Protein AF-A0A2A6NSD6-F1 (afdb_monomer)

Solvent-accessible surface area (backbone atoms only — not comparable to full-atom values): 4348 Å² total; per-residue (Å²): 132,82,78,78,77,70,69,35,42,23,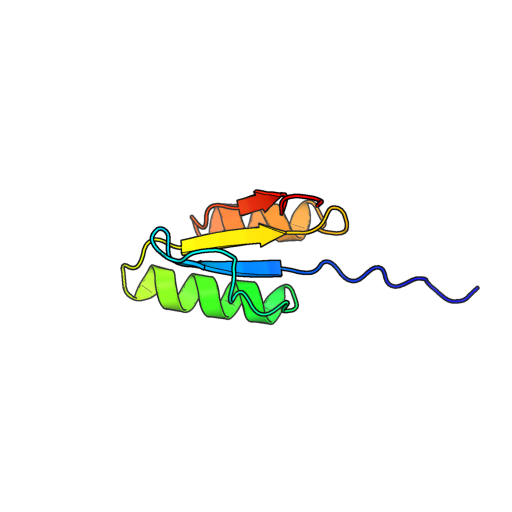27,61,35,47,76,87,54,71,76,91,74,56,62,80,32,46,61,70,58,34,50,54,51,44,50,53,41,41,75,71,73,42,61,47,35,34,32,31,41,94,56,51,50,70,70,60,54,50,52,37,50,76,72,70,39,47,71,46,76,50,86,84,125

Mean predicted aligned error: 6.23 Å

pLDDT: mean 81.8, std 13.6, range [37.06, 92.12]

Secondary structure (DSSP, 8-state):
---------EEEEETTS-GGGPPPB-HHHHHHHHHHHHHTT--EEEEE-TT--HHHHHHHHHTT-EEEEPP--

Structure (mmCIF, N/CA/C/O backbone):
data_AF-A0A2A6NSD6-F1
#
_entry.id   AF-A0A2A6NSD6-F1
#
loop_
_atom_site.group_PDB
_atom_site.id
_atom_site.type_symbol
_atom_site.label_atom_id
_atom_site.label_alt_id
_atom_site.label_comp_id
_atom_site.label_asym_id
_atom_site.label_entity_id
_atom_site.label_seq_id
_atom_site.pdbx_PDB_ins_code
_atom_site.Cartn_x
_atom_site.Cartn_y
_atom_site.Cartn_z
_atom_site.occupancy
_atom_site.B_iso_or_equiv
_atom_site.auth_seq_id
_atom_site.auth_comp_id
_atom_site.auth_asym_id
_atom_site.auth_atom_id
_atom_site.pdbx_PDB_model_num
ATOM 1 N N . MET A 1 1 ? 30.062 11.040 -6.711 1.00 37.06 1 MET A N 1
ATOM 2 C CA . MET A 1 1 ? 29.155 9.969 -6.258 1.00 37.06 1 MET A CA 1
ATOM 3 C C . MET A 1 1 ? 27.749 10.507 -6.410 1.00 37.06 1 MET A C 1
ATOM 5 O O . MET A 1 1 ? 27.277 11.222 -5.540 1.00 37.06 1 MET A O 1
ATOM 9 N N . THR A 1 2 ? 27.147 10.310 -7.576 1.00 42.62 2 THR A N 1
ATOM 10 C CA . THR A 1 2 ? 25.721 10.563 -7.781 1.00 42.62 2 THR A CA 1
ATOM 11 C C . THR A 1 2 ? 25.002 9.528 -6.933 1.00 42.62 2 THR A C 1
ATOM 13 O O . THR A 1 2 ? 25.119 8.337 -7.203 1.00 42.62 2 THR A O 1
ATOM 16 N N . THR A 1 3 ? 24.381 9.961 -5.838 1.00 45.12 3 THR A N 1
ATOM 17 C CA . THR A 1 3 ? 23.483 9.114 -5.059 1.00 45.12 3 THR A CA 1
ATOM 18 C C . THR A 1 3 ? 22.405 8.652 -6.026 1.00 45.12 3 THR A C 1
ATOM 20 O O . THR A 1 3 ? 21.579 9.452 -6.457 1.00 45.12 3 THR A O 1
ATOM 23 N N . ASP A 1 4 ? 22.491 7.396 -6.448 1.00 44.19 4 ASP A N 1
ATOM 24 C CA . ASP A 1 4 ? 21.463 6.706 -7.214 1.00 44.19 4 ASP A CA 1
ATOM 25 C C . ASP A 1 4 ? 20.270 6.608 -6.256 1.00 44.19 4 ASP A C 1
ATOM 27 O O . ASP A 1 4 ? 20.179 5.692 -5.439 1.00 44.19 4 ASP A O 1
ATOM 31 N N . ILE A 1 5 ? 19.430 7.647 -6.221 1.00 51.88 5 ILE A N 1
ATOM 32 C CA . ILE A 1 5 ? 18.179 7.629 -5.465 1.00 51.88 5 ILE A CA 1
ATOM 33 C C . ILE A 1 5 ? 17.255 6.727 -6.276 1.00 51.88 5 ILE A C 1
ATOM 35 O O . ILE A 1 5 ? 16.437 7.189 -7.066 1.00 51.88 5 ILE A O 1
ATOM 39 N N . ARG A 1 6 ? 17.469 5.422 -6.130 1.00 56.47 6 ARG A N 1
ATOM 40 C CA . ARG A 1 6 ? 16.533 4.380 -6.522 1.00 56.47 6 ARG A CA 1
ATOM 41 C C . ARG A 1 6 ? 15.258 4.603 -5.728 1.00 56.47 6 ARG A C 1
ATOM 43 O O . ARG A 1 6 ? 15.159 4.227 -4.561 1.00 56.47 6 ARG A O 1
ATOM 50 N N . ASN A 1 7 ? 14.367 5.397 -6.305 1.00 65.88 7 ASN A N 1
ATOM 51 C CA . ASN A 1 7 ? 13.160 5.835 -5.639 1.00 65.88 7 ASN A CA 1
ATOM 52 C C . ASN A 1 7 ? 12.150 4.699 -5.745 1.00 65.88 7 ASN A C 1
ATOM 54 O O . ASN A 1 7 ? 11.683 4.369 -6.833 1.00 65.88 7 ASN A O 1
ATOM 58 N N . ALA A 1 8 ? 11.816 4.122 -4.593 1.00 77.56 8 ALA A N 1
ATOM 59 C CA . ALA A 1 8 ? 10.763 3.132 -4.470 1.00 77.56 8 ALA A CA 1
ATOM 60 C C . ALA A 1 8 ? 9.494 3.600 -5.184 1.00 77.56 8 ALA A C 1
ATOM 62 O O . ALA A 1 8 ? 8.935 4.651 -4.856 1.00 77.56 8 ALA A O 1
ATOM 63 N N . THR A 1 9 ? 9.063 2.807 -6.159 1.00 88.94 9 THR A N 1
ATOM 64 C CA . THR A 1 9 ? 7.857 3.080 -6.929 1.00 88.94 9 THR A CA 1
ATOM 65 C C . THR A 1 9 ? 6.723 2.231 -6.385 1.00 88.94 9 THR A C 1
ATOM 67 O O . THR A 1 9 ? 6.891 1.032 -6.145 1.00 88.94 9 THR A O 1
ATOM 70 N N . PHE A 1 10 ? 5.571 2.862 -6.193 1.00 90.50 10 PHE A N 1
ATOM 71 C CA . PHE A 1 10 ? 4.372 2.235 -5.663 1.00 90.50 10 PHE A CA 1
ATOM 72 C C . PHE A 1 10 ? 3.222 2.375 -6.654 1.00 90.50 10 PHE A C 1
ATOM 74 O O . PHE A 1 10 ? 3.151 3.343 -7.407 1.00 90.50 10 PHE A O 1
ATOM 81 N N . TYR A 1 11 ? 2.310 1.414 -6.627 1.00 90.06 11 TYR A N 1
ATOM 82 C CA . TYR A 1 11 ? 1.121 1.382 -7.466 1.00 90.06 11 TYR A CA 1
ATOM 83 C C . TYR A 1 11 ? -0.071 1.067 -6.578 1.00 90.06 11 TYR A C 1
ATOM 85 O O . TYR A 1 11 ? -0.090 0.025 -5.924 1.00 90.06 11 TYR A O 1
ATOM 93 N N . VAL A 1 12 ? -1.055 1.957 -6.537 1.00 90.06 12 VAL A N 1
ATOM 94 C CA . VAL A 1 12 ? -2.277 1.745 -5.760 1.00 90.06 12 VAL A CA 1
ATOM 95 C C . VAL A 1 12 ? -3.321 1.126 -6.673 1.00 90.06 12 VAL A C 1
ATOM 97 O O . VAL A 1 12 ? -3.656 1.684 -7.713 1.00 90.06 12 VAL A O 1
ATOM 100 N N . LEU A 1 13 ? -3.812 -0.045 -6.289 1.00 88.69 13 LEU A N 1
ATOM 101 C CA . LEU A 1 13 ? -4.836 -0.789 -7.006 1.00 88.69 13 LEU A CA 1
ATOM 102 C C . LEU A 1 13 ? -6.033 -1.006 -6.097 1.00 88.69 13 LEU A C 1
ATOM 104 O O . LEU A 1 13 ? -5.888 -1.267 -4.903 1.00 88.69 13 LEU A O 1
ATOM 108 N N . GLU A 1 14 ? -7.224 -0.980 -6.671 1.00 86.19 14 GLU A N 1
ATOM 109 C CA . GLU A 1 14 ? -8.383 -1.577 -6.016 1.00 86.19 14 GLU A CA 1
ATOM 110 C C . GLU A 1 14 ? -8.329 -3.100 -6.214 1.00 86.19 14 GLU A C 1
ATOM 112 O O . GLU A 1 14 ? -7.768 -3.586 -7.192 1.00 86.19 14 GLU A O 1
ATOM 117 N N . GLN A 1 15 ? -8.888 -3.878 -5.286 1.00 77.00 15 GLN A N 1
ATOM 118 C CA . GLN A 1 15 ? -8.802 -5.347 -5.315 1.00 77.00 15 GLN A CA 1
ATOM 119 C C . GLN A 1 15 ? -9.343 -5.976 -6.619 1.00 77.00 15 GLN A C 1
ATOM 121 O O . GLN A 1 15 ? -8.903 -7.060 -6.995 1.00 77.00 15 GLN A O 1
ATOM 126 N N . ASP A 1 16 ? -10.276 -5.301 -7.292 1.00 77.50 16 ASP A N 1
ATOM 127 C CA . ASP A 1 16 ? -10.895 -5.737 -8.550 1.00 77.50 16 ASP A CA 1
ATOM 128 C C . ASP A 1 16 ? -10.264 -5.094 -9.802 1.00 77.50 16 ASP A C 1
ATOM 130 O O . ASP A 1 16 ? -10.661 -5.423 -10.920 1.00 77.50 16 ASP A O 1
ATOM 134 N N . ASP A 1 17 ? -9.293 -4.186 -9.647 1.00 72.31 17 ASP A N 1
ATOM 135 C CA . ASP A 1 17 ? -8.752 -3.422 -10.773 1.00 72.31 17 ASP A CA 1
ATOM 136 C C . ASP A 1 17 ? -7.524 -4.110 -11.400 1.00 72.31 17 ASP A C 1
ATOM 138 O O . ASP A 1 17 ? -6.594 -4.519 -10.690 1.00 72.31 17 ASP A O 1
ATOM 142 N N . PRO A 1 18 ? -7.485 -4.275 -12.735 1.00 66.81 18 PRO A N 1
ATOM 143 C CA . PRO A 1 18 ? -6.339 -4.869 -13.401 1.00 66.81 18 PRO A CA 1
ATOM 144 C C . PRO A 1 18 ? -5.132 -3.920 -13.379 1.00 66.81 18 PRO A C 1
ATOM 146 O O . PRO A 1 18 ? -5.226 -2.745 -13.718 1.00 66.81 18 PRO A O 1
ATOM 149 N N . PHE A 1 19 ? -3.941 -4.470 -13.115 1.00 69.44 19 PHE A N 1
ATOM 150 C CA . PHE A 1 19 ? -2.671 -3.722 -13.058 1.00 69.44 19 PHE A CA 1
ATOM 151 C C . PHE A 1 19 ? -2.326 -2.915 -14.330 1.00 69.44 19 PHE A C 1
ATOM 153 O O . PHE A 1 19 ? -1.450 -2.056 -14.315 1.00 69.44 19 PHE A O 1
ATOM 160 N N . THR A 1 20 ? -3.025 -3.151 -15.440 1.00 62.66 20 THR A N 1
ATOM 161 C CA . THR A 1 20 ? -2.787 -2.556 -16.763 1.00 62.66 20 THR A CA 1
ATOM 162 C C . THR A 1 20 ? -2.987 -1.037 -16.863 1.00 62.66 20 THR A C 1
ATOM 164 O O . THR A 1 20 ? -2.712 -0.478 -17.922 1.00 62.66 20 THR A O 1
ATOM 167 N N . GLY A 1 21 ? -3.445 -0.360 -15.806 1.00 63.31 21 GLY A N 1
ATOM 168 C CA . GLY A 1 21 ? -3.612 1.101 -15.766 1.00 63.31 21 GLY A CA 1
ATOM 169 C C . GLY A 1 21 ? -2.950 1.794 -14.573 1.00 63.31 21 GLY A C 1
ATOM 170 O O . GLY A 1 21 ? -3.170 2.987 -14.371 1.00 63.31 21 GLY A O 1
ATOM 171 N N . ALA A 1 22 ? -2.169 1.070 -13.771 1.00 74.56 22 ALA A N 1
ATOM 172 C CA . ALA A 1 22 ? -1.660 1.589 -12.511 1.00 74.56 22 ALA A CA 1
ATOM 173 C C . ALA A 1 22 ? -0.561 2.635 -12.736 1.00 74.56 22 ALA A C 1
ATOM 175 O O . ALA A 1 22 ? 0.453 2.367 -13.384 1.00 74.56 22 ALA A O 1
ATOM 176 N N . ILE A 1 23 ? -0.753 3.833 -12.185 1.00 81.75 23 ILE A N 1
ATOM 177 C CA . ILE A 1 23 ? 0.210 4.926 -12.319 1.00 81.75 23 ILE A CA 1
ATOM 178 C C . ILE A 1 23 ? 1.302 4.748 -11.255 1.00 81.75 23 ILE A C 1
ATOM 180 O O . ILE A 1 23 ? 0.970 4.626 -10.074 1.00 81.75 23 ILE A O 1
ATOM 184 N N . PRO A 1 24 ? 2.593 4.745 -11.638 1.00 86.00 24 PRO A N 1
ATOM 185 C CA . PRO A 1 24 ? 3.682 4.725 -10.674 1.00 86.00 24 PRO A CA 1
ATOM 186 C C . PRO A 1 24 ? 3.695 6.029 -9.877 1.00 86.00 24 PRO A C 1
ATOM 188 O O . PRO A 1 24 ? 3.797 7.119 -10.444 1.00 86.00 24 PRO A O 1
ATOM 191 N N . VAL A 1 25 ? 3.621 5.915 -8.557 1.00 88.44 25 VAL A N 1
ATOM 192 C CA . VAL A 1 25 ? 3.629 7.045 -7.627 1.00 88.44 25 VAL A CA 1
ATOM 193 C C . VAL A 1 25 ? 4.655 6.839 -6.513 1.00 88.44 25 VAL A C 1
ATOM 195 O O . VAL A 1 25 ? 5.115 5.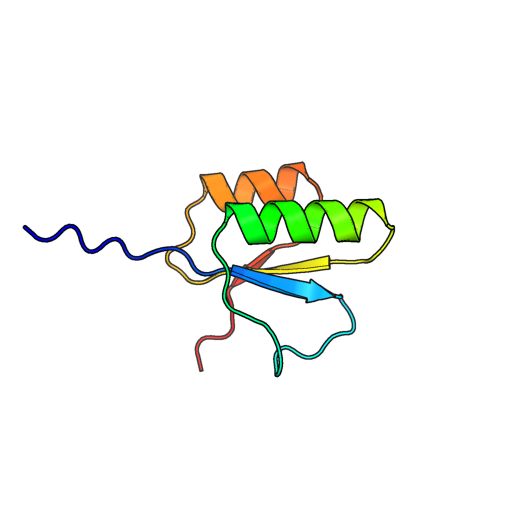728 -6.237 1.00 88.44 25 VAL A O 1
ATOM 198 N N . SER A 1 26 ? 5.028 7.936 -5.859 1.00 89.94 26 SER A N 1
ATOM 199 C CA . SER A 1 26 ? 5.887 7.924 -4.672 1.00 89.94 26 SER A CA 1
ATOM 200 C C . SER A 1 26 ? 5.159 7.339 -3.459 1.00 89.94 26 SER A C 1
ATOM 202 O O . SER A 1 26 ? 3.931 7.314 -3.410 1.00 89.94 26 SER A O 1
ATOM 204 N N . PHE A 1 27 ? 5.916 6.959 -2.426 1.00 87.88 27 PHE A N 1
ATOM 205 C CA . PHE A 1 27 ? 5.361 6.438 -1.171 1.00 87.88 27 PHE A CA 1
ATOM 206 C C . PHE A 1 27 ? 4.271 7.327 -0.556 1.00 87.88 27 PHE A C 1
ATOM 208 O O . PHE A 1 27 ? 3.214 6.818 -0.206 1.00 87.88 27 PHE A O 1
ATOM 215 N N . GLU A 1 28 ? 4.513 8.634 -0.411 1.00 89.75 28 GLU A N 1
ATOM 216 C CA . GLU A 1 28 ? 3.559 9.541 0.248 1.00 89.75 28 GLU A CA 1
ATOM 217 C C . GLU A 1 28 ? 2.227 9.622 -0.504 1.00 89.75 28 GLU A C 1
ATOM 219 O O . GLU A 1 28 ? 1.162 9.549 0.109 1.00 89.75 28 GLU A O 1
ATOM 224 N N . GLU A 1 29 ? 2.292 9.706 -1.833 1.00 90.12 29 GLU A N 1
ATOM 225 C CA . GLU A 1 29 ? 1.110 9.738 -2.693 1.00 90.12 29 GLU A CA 1
ATOM 226 C C . GLU A 1 29 ? 0.362 8.401 -2.632 1.00 90.12 29 GLU A C 1
ATOM 228 O O . GLU A 1 29 ? -0.844 8.387 -2.387 1.00 90.12 29 GLU A O 1
ATOM 233 N N . ALA A 1 30 ? 1.081 7.276 -2.739 1.00 90.38 30 ALA A N 1
ATOM 234 C CA . ALA A 1 30 ? 0.493 5.945 -2.612 1.00 90.38 30 ALA A CA 1
ATOM 235 C C . ALA A 1 30 ? -0.177 5.730 -1.252 1.00 90.38 30 ALA A C 1
ATOM 237 O O . ALA A 1 30 ? -1.279 5.193 -1.178 1.00 90.38 30 ALA A O 1
ATOM 238 N N . PHE A 1 31 ? 0.476 6.155 -0.170 1.00 90.44 31 PHE A N 1
ATOM 239 C CA . PHE A 1 31 ? -0.043 6.017 1.185 1.00 90.44 31 PHE A CA 1
ATOM 240 C C . PHE A 1 31 ? -1.318 6.832 1.374 1.00 90.44 31 PHE A C 1
ATOM 242 O O . PHE A 1 31 ? -2.325 6.304 1.836 1.00 90.44 31 PHE A O 1
ATOM 249 N N . LYS A 1 32 ? -1.308 8.095 0.946 1.00 92.12 32 LYS A N 1
ATOM 250 C CA . LYS A 1 32 ? -2.468 8.984 1.037 1.00 92.12 32 LYS A CA 1
ATOM 251 C C . LYS A 1 32 ? -3.648 8.486 0.206 1.00 92.12 32 LYS A C 1
ATOM 253 O O . LYS A 1 32 ? -4.792 8.554 0.657 1.00 92.12 32 LYS A O 1
ATOM 258 N N . GLU A 1 33 ? -3.393 7.998 -1.004 1.00 90.25 33 GLU A N 1
ATOM 259 C CA . GLU A 1 33 ? -4.443 7.475 -1.874 1.00 90.25 33 GLU A CA 1
ATOM 260 C C . GLU A 1 33 ? -5.017 6.163 -1.337 1.00 90.25 33 GLU A C 1
ATOM 262 O O . GLU A 1 33 ? -6.238 6.024 -1.224 1.00 90.25 33 GLU A O 1
ATOM 267 N N . ALA A 1 34 ? -4.155 5.240 -0.909 1.00 89.88 34 ALA A N 1
ATOM 268 C CA . ALA A 1 34 ? -4.580 3.980 -0.325 1.00 89.88 34 ALA A CA 1
ATOM 269 C C . ALA A 1 34 ? -5.337 4.179 0.998 1.00 89.88 34 ALA A C 1
ATOM 271 O O . ALA A 1 34 ? -6.378 3.553 1.199 1.00 89.88 34 ALA A O 1
ATOM 272 N N . GLU A 1 35 ? -4.893 5.091 1.868 1.00 91.25 35 GLU A N 1
ATOM 273 C CA . GLU A 1 35 ? -5.605 5.452 3.100 1.00 91.25 35 GLU A CA 1
ATOM 274 C C . GLU A 1 35 ? -6.991 6.020 2.780 1.00 91.25 35 GLU A C 1
ATOM 276 O O . GLU A 1 35 ? -7.993 5.567 3.335 1.00 91.25 35 GLU A O 1
ATOM 281 N N . LYS A 1 36 ? -7.079 6.953 1.823 1.00 90.81 36 LYS A N 1
ATOM 282 C CA . LYS A 1 36 ? -8.353 7.533 1.386 1.00 90.81 36 LYS A CA 1
ATOM 283 C C . LYS A 1 36 ? -9.304 6.461 0.858 1.00 90.81 36 LYS A C 1
ATOM 285 O O . LYS A 1 36 ? -10.478 6.459 1.223 1.00 90.81 36 LYS A O 1
ATOM 290 N N . LEU A 1 37 ? -8.841 5.569 -0.010 1.00 88.19 37 LEU A N 1
ATOM 291 C CA . LEU A 1 37 ? -9.671 4.507 -0.583 1.00 88.19 37 LEU A CA 1
ATOM 292 C C . LEU A 1 37 ? -10.137 3.518 0.499 1.00 88.19 37 LEU A C 1
ATOM 294 O O . LEU A 1 37 ? -11.326 3.200 0.566 1.00 88.19 37 LEU A O 1
ATOM 298 N N . THR A 1 38 ? -9.242 3.133 1.410 1.00 87.88 38 THR A N 1
ATOM 299 C CA . THR A 1 38 ? -9.559 2.242 2.538 1.00 87.88 38 THR A CA 1
ATOM 300 C C . THR A 1 38 ? -10.557 2.892 3.502 1.00 87.88 38 THR A C 1
ATOM 302 O O . THR A 1 38 ? -11.520 2.252 3.921 1.00 87.88 38 THR A O 1
ATOM 305 N N . ALA A 1 39 ? -10.413 4.191 3.783 1.00 87.69 39 ALA A N 1
ATOM 306 C CA . ALA A 1 39 ? -11.362 4.964 4.589 1.00 87.69 39 ALA A CA 1
ATOM 307 C C . ALA A 1 39 ? -12.754 5.072 3.939 1.00 87.69 39 ALA A C 1
ATOM 309 O O . ALA A 1 39 ? -13.757 5.188 4.640 1.00 87.69 39 ALA A O 1
ATOM 310 N N . ASN A 1 40 ? -12.835 4.984 2.608 1.00 86.44 40 ASN A N 1
ATOM 311 C CA . ASN A 1 40 ? -14.096 4.891 1.869 1.00 86.44 40 ASN A CA 1
ATOM 312 C C . ASN A 1 40 ? -14.662 3.455 1.809 1.00 86.44 40 ASN A C 1
ATOM 314 O O . ASN A 1 40 ? -15.641 3.216 1.104 1.00 86.44 40 ASN A O 1
ATOM 318 N N . GLY A 1 41 ? -14.062 2.497 2.526 1.00 85.94 41 GLY A N 1
ATOM 319 C CA . GLY A 1 41 ? -14.503 1.101 2.581 1.00 85.94 41 GLY A CA 1
ATOM 320 C C . GLY A 1 41 ? -14.125 0.271 1.353 1.00 85.94 41 GLY A C 1
ATOM 321 O O . GLY A 1 41 ? -14.665 -0.820 1.170 1.00 85.94 41 GLY A O 1
ATOM 322 N N . ARG A 1 42 ? -13.222 0.770 0.501 1.00 86.38 42 ARG A N 1
ATOM 323 C CA . ARG A 1 42 ? -12.727 0.033 -0.668 1.00 86.38 42 ARG A CA 1
ATOM 324 C C . ARG A 1 42 ? -11.557 -0.855 -0.264 1.00 86.38 42 ARG A C 1
ATOM 326 O O . ARG A 1 42 ? -10.703 -0.450 0.521 1.00 86.38 42 ARG A O 1
ATOM 333 N N . ALA A 1 43 ? -11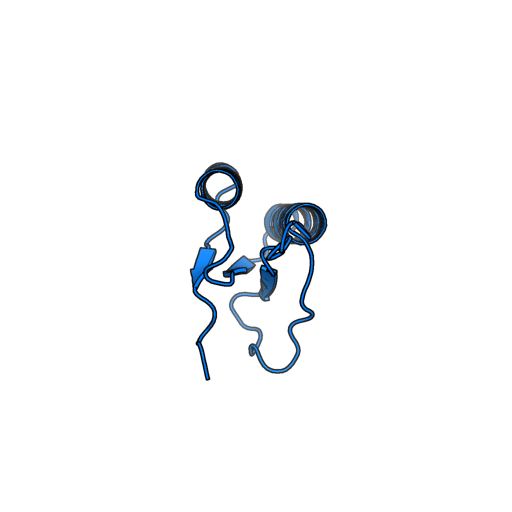.516 -2.067 -0.808 1.00 86.50 43 ALA A N 1
ATOM 334 C CA . ALA A 1 43 ? -10.384 -2.963 -0.624 1.00 86.50 43 ALA A CA 1
ATOM 335 C C . ALA A 1 43 ? -9.248 -2.534 -1.559 1.00 86.50 43 ALA A C 1
ATOM 337 O O . ALA A 1 43 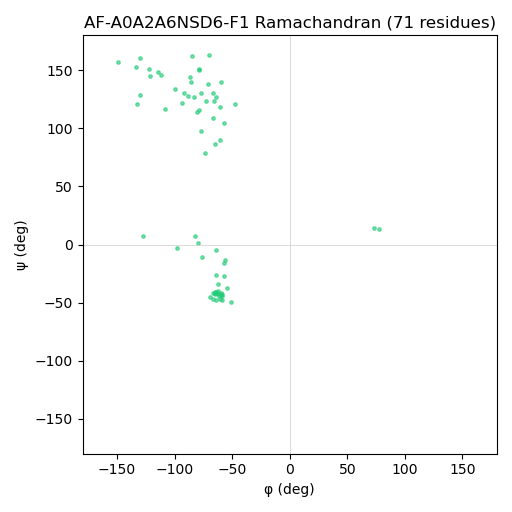? -9.395 -2.580 -2.779 1.00 86.50 43 ALA A O 1
ATOM 338 N N . VAL A 1 44 ? -8.129 -2.109 -0.975 1.00 88.25 44 VAL A N 1
ATOM 339 C CA . VAL A 1 44 ? -6.967 -1.586 -1.700 1.00 88.25 44 VAL A CA 1
ATOM 340 C C . VAL A 1 44 ? -5.799 -2.549 -1.578 1.00 88.25 44 VAL A C 1
ATOM 342 O O . VAL A 1 44 ? -5.584 -3.181 -0.538 1.00 88.25 44 VAL A O 1
ATOM 345 N N . HIS A 1 45 ? -5.018 -2.622 -2.642 1.00 89.75 45 HIS A N 1
ATOM 346 C CA . HIS A 1 45 ? -3.782 -3.362 -2.721 1.00 89.75 45 HIS A CA 1
ATOM 347 C C . HIS A 1 45 ? -2.681 -2.465 -3.291 1.00 89.75 45 HIS A C 1
ATOM 349 O O . HIS A 1 45 ? -2.860 -1.849 -4.335 1.00 89.75 45 HIS A O 1
ATOM 355 N N . VAL A 1 46 ? -1.540 -2.379 -2.612 1.00 90.94 46 VAL A N 1
ATOM 356 C CA . VAL A 1 46 ? -0.419 -1.541 -3.047 1.00 90.94 46 VAL A CA 1
ATOM 357 C C . VAL A 1 46 ? 0.719 -2.418 -3.547 1.00 90.94 46 VAL A C 1
ATOM 359 O O . VAL A 1 46 ? 1.315 -3.175 -2.780 1.00 90.94 46 VAL A O 1
ATOM 362 N N . LEU A 1 47 ? 1.055 -2.302 -4.827 1.00 91.31 47 LEU A N 1
ATOM 363 C CA . LEU A 1 47 ? 2.249 -2.940 -5.364 1.00 91.31 47 LEU A CA 1
ATOM 364 C C . LEU A 1 47 ? 3.467 -2.042 -5.181 1.00 91.31 47 LEU A C 1
ATOM 366 O O . LEU A 1 47 ? 3.357 -0.823 -5.283 1.00 91.31 47 LEU A O 1
ATOM 370 N N . TYR A 1 48 ? 4.625 -2.636 -4.921 1.00 90.00 48 TYR A N 1
ATOM 371 C CA . TYR A 1 48 ? 5.879 -1.908 -4.728 1.00 90.00 48 TYR A CA 1
ATOM 372 C C . TYR A 1 48 ? 7.030 -2.534 -5.521 1.00 90.00 48 TYR A C 1
ATOM 374 O O . TYR A 1 48 ? 7.019 -3.736 -5.785 1.00 90.00 48 TYR A O 1
ATOM 382 N N . THR A 1 49 ? 8.031 -1.737 -5.899 1.00 88.62 49 THR A N 1
ATOM 383 C CA . THR A 1 49 ? 9.290 -2.240 -6.483 1.00 88.62 49 THR A CA 1
ATOM 384 C C . THR A 1 49 ? 10.291 -2.636 -5.396 1.0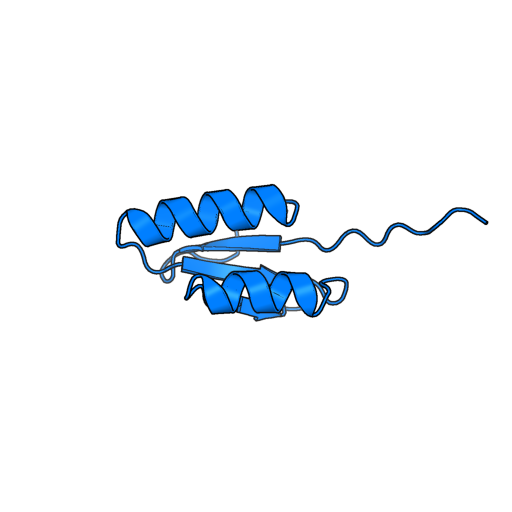0 88.62 49 THR A C 1
ATOM 386 O O . THR A 1 49 ? 10.170 -2.216 -4.248 1.00 88.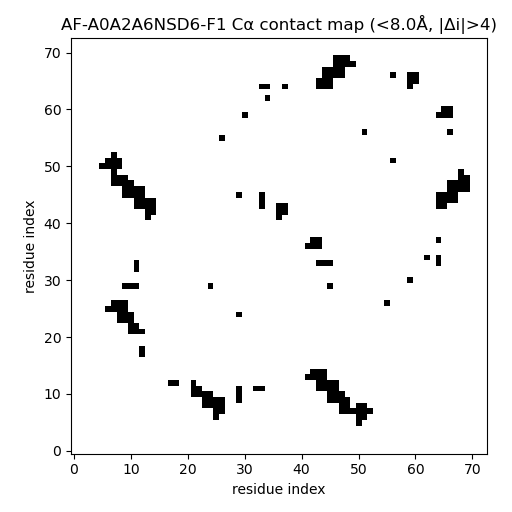62 49 THR A O 1
ATOM 389 N N . GLU A 1 50 ? 11.311 -3.429 -5.737 1.00 85.62 50 GLU A N 1
ATOM 390 C CA . GLU A 1 50 ? 12.329 -3.929 -4.787 1.00 85.62 50 GLU A CA 1
ATOM 391 C C . GLU A 1 50 ? 13.086 -2.829 -4.024 1.00 85.62 50 GLU A C 1
ATOM 393 O O . GLU A 1 50 ? 13.734 -3.085 -3.013 1.00 85.62 50 GLU A O 1
ATOM 398 N N . GLU A 1 51 ? 12.996 -1.594 -4.500 1.00 87.06 51 GLU A N 1
ATOM 399 C CA . GLU A 1 51 ? 13.593 -0.408 -3.898 1.00 87.06 51 GLU A CA 1
ATOM 400 C C . GLU A 1 51 ? 12.805 0.080 -2.666 1.00 87.06 51 GLU A C 1
ATOM 402 O O . GLU A 1 51 ? 13.289 0.934 -1.920 1.00 87.06 51 GLU A O 1
ATOM 407 N N . ALA A 1 52 ? 11.598 -0.455 -2.428 1.00 85.88 52 ALA A N 1
ATOM 408 C CA . ALA A 1 52 ? 10.782 -0.138 -1.264 1.00 85.88 52 ALA A CA 1
ATOM 409 C C . ALA A 1 52 ? 11.453 -0.568 0.040 1.00 85.88 52 ALA A C 1
ATOM 411 O O . ALA A 1 52 ? 11.826 -1.721 0.255 1.00 85.88 52 ALA A O 1
ATOM 412 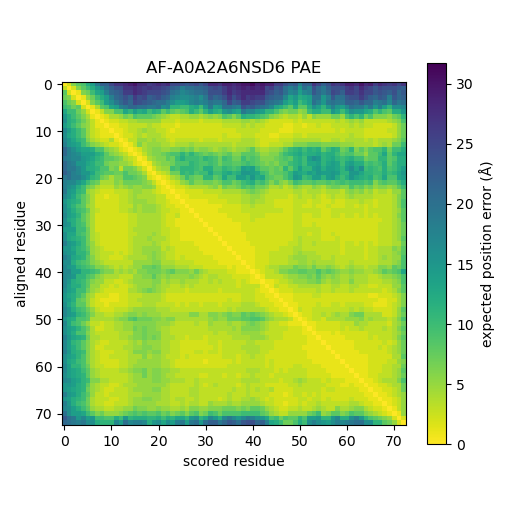N N . THR A 1 53 ? 11.560 0.386 0.958 1.00 88.12 53 THR A N 1
ATOM 413 C CA . THR A 1 53 ? 12.160 0.152 2.268 1.00 88.12 53 THR A CA 1
ATOM 414 C C . THR A 1 53 ? 11.182 -0.547 3.206 1.00 88.12 53 THR A C 1
ATOM 416 O O . THR A 1 53 ? 9.972 -0.316 3.164 1.00 88.12 53 THR A O 1
ATOM 419 N N . GLN A 1 54 ? 11.712 -1.337 4.143 1.00 87.19 54 GLN A N 1
ATOM 420 C CA . GLN A 1 54 ? 10.900 -1.993 5.170 1.00 87.19 54 GLN A CA 1
ATOM 421 C C . GLN A 1 54 ? 10.044 -0.991 5.960 1.00 87.19 54 GLN A C 1
ATOM 423 O O . GLN A 1 54 ? 8.886 -1.274 6.244 1.00 87.19 54 GLN A O 1
ATOM 428 N N . THR A 1 55 ? 10.569 0.204 6.251 1.00 88.38 55 THR A N 1
ATOM 429 C CA . THR A 1 55 ? 9.823 1.270 6.936 1.00 88.38 55 THR A CA 1
ATOM 430 C C . THR A 1 55 ? 8.564 1.679 6.170 1.00 88.38 55 THR A C 1
ATOM 432 O O . THR A 1 55 ? 7.512 1.842 6.782 1.00 88.38 55 THR A O 1
ATOM 435 N N . GLN A 1 56 ? 8.641 1.818 4.842 1.00 89.38 56 GLN A N 1
ATOM 436 C CA . GLN A 1 56 ? 7.484 2.157 4.003 1.00 89.38 56 GLN A CA 1
ATOM 437 C C . GLN A 1 56 ? 6.449 1.025 4.000 1.00 89.38 56 GLN A C 1
ATOM 439 O O . GLN A 1 56 ? 5.257 1.281 4.143 1.00 89.38 56 GLN A O 1
ATOM 444 N N . LEU A 1 57 ? 6.899 -0.231 3.911 1.00 89.62 57 LEU A N 1
ATOM 445 C CA . LEU A 1 57 ? 6.015 -1.401 3.945 1.00 89.62 57 LEU A CA 1
ATOM 446 C C . LEU A 1 57 ? 5.298 -1.549 5.292 1.00 89.62 57 LEU A C 1
ATOM 448 O O . LEU A 1 57 ? 4.095 -1.809 5.320 1.00 89.62 57 LEU A O 1
ATOM 452 N N . THR A 1 58 ? 6.008 -1.328 6.402 1.00 91.44 58 THR A N 1
ATOM 453 C CA . THR A 1 58 ? 5.420 -1.344 7.747 1.00 91.44 58 THR A CA 1
ATOM 454 C C . THR A 1 58 ? 4.317 -0.301 7.877 1.00 91.44 58 THR A C 1
ATOM 456 O O . THR A 1 58 ? 3.255 -0.625 8.396 1.00 91.44 58 THR A O 1
ATOM 459 N N . ARG A 1 59 ? 4.508 0.911 7.338 1.00 90.31 59 ARG A N 1
ATOM 460 C CA . ARG A 1 59 ? 3.478 1.962 7.379 1.00 90.31 59 ARG A CA 1
ATOM 461 C C . ARG A 1 59 ? 2.180 1.525 6.708 1.00 90.31 59 ARG A C 1
ATOM 463 O O . ARG A 1 59 ? 1.111 1.728 7.275 1.00 90.31 59 ARG A O 1
ATOM 470 N N . PHE A 1 60 ? 2.259 0.891 5.538 1.00 90.75 60 PHE A N 1
ATOM 471 C CA . PHE A 1 60 ? 1.071 0.341 4.880 1.00 90.75 60 PHE A CA 1
ATOM 472 C C . PHE A 1 60 ? 0.394 -0.739 5.730 1.00 90.75 60 PHE A C 1
ATOM 474 O O . PHE A 1 60 ? -0.821 -0.702 5.904 1.00 90.75 60 PHE A O 1
ATOM 481 N N . ALA A 1 61 ? 1.171 -1.656 6.311 1.00 89.12 61 ALA A N 1
ATOM 482 C CA . ALA A 1 61 ? 0.633 -2.697 7.182 1.00 89.12 61 ALA A CA 1
ATOM 483 C C . ALA A 1 61 ? -0.047 -2.127 8.443 1.00 89.12 61 ALA A C 1
ATOM 485 O O . ALA A 1 61 ? -1.112 -2.610 8.824 1.00 89.12 61 ALA A O 1
ATOM 486 N N . GLU A 1 62 ? 0.517 -1.083 9.060 1.00 91.62 62 GLU A N 1
ATOM 487 C CA . GLU A 1 62 ? -0.085 -0.378 10.204 1.00 91.62 62 GLU A CA 1
ATOM 488 C C . GLU A 1 62 ? -1.425 0.276 9.844 1.00 91.62 62 GLU A C 1
ATOM 490 O O . GLU A 1 62 ? -2.346 0.291 10.659 1.00 91.62 62 GLU A O 1
ATOM 495 N N . ALA A 1 63 ? -1.562 0.758 8.608 1.00 87.19 63 ALA A N 1
ATOM 496 C CA . ALA A 1 63 ? -2.815 1.276 8.064 1.00 87.19 63 ALA A CA 1
ATOM 497 C C . ALA A 1 63 ? -3.791 0.171 7.602 1.00 87.19 63 ALA A C 1
ATOM 499 O O . ALA A 1 63 ? -4.870 0.471 7.093 1.00 87.19 63 ALA A O 1
ATOM 500 N N . GLY A 1 64 ? -3.431 -1.110 7.756 1.00 88.31 64 GLY A N 1
ATOM 501 C CA . GLY A 1 64 ? -4.236 -2.247 7.302 1.00 88.31 64 GLY A CA 1
ATOM 502 C C . GLY A 1 64 ? -4.248 -2.441 5.782 1.00 88.31 64 GLY A C 1
ATOM 503 O O . GLY A 1 64 ? -5.077 -3.191 5.265 1.00 88.31 64 GLY A O 1
ATOM 504 N N . ILE A 1 65 ? -3.339 -1.785 5.059 1.00 90.44 65 ILE A N 1
ATOM 505 C CA . ILE A 1 65 ? -3.237 -1.836 3.601 1.00 90.44 65 ILE A CA 1
ATOM 506 C C . ILE A 1 65 ? -2.347 -3.014 3.209 1.00 90.44 65 ILE A C 1
ATOM 508 O O . ILE A 1 65 ? -1.217 -3.160 3.682 1.00 90.44 65 ILE A O 1
ATOM 512 N N . ARG A 1 66 ? -2.851 -3.868 2.314 1.00 89.19 66 ARG A N 1
ATOM 513 C CA . ARG A 1 66 ? -2.080 -5.003 1.801 1.00 89.19 66 ARG A CA 1
ATOM 514 C C . ARG A 1 66 ? -1.069 -4.525 0.775 1.00 89.19 66 ARG A C 1
ATOM 516 O O . ARG A 1 66 ? -1.437 -3.839 -0.173 1.00 89.19 66 ARG A O 1
ATOM 523 N N . THR A 1 67 ? 0.175 -4.954 0.937 1.00 90.75 67 THR A N 1
ATOM 524 C CA . THR A 1 67 ? 1.258 -4.680 -0.006 1.00 90.75 67 THR A CA 1
ATOM 525 C C . THR A 1 67 ? 1.757 -5.963 -0.664 1.00 90.75 67 THR A C 1
ATOM 527 O O . THR A 1 67 ? 1.712 -7.038 -0.061 1.00 90.75 67 THR A O 1
ATOM 530 N N . SER A 1 68 ? 2.227 -5.890 -1.908 1.00 90.38 68 SER A N 1
ATOM 531 C CA . SER A 1 68 ? 2.946 -6.994 -2.565 1.00 90.38 68 SER A CA 1
ATOM 532 C C . SER A 1 68 ? 3.972 -6.481 -3.566 1.00 90.38 68 SER A C 1
ATOM 534 O O . SER A 1 68 ? 3.873 -5.364 -4.062 1.00 90.38 68 SER A 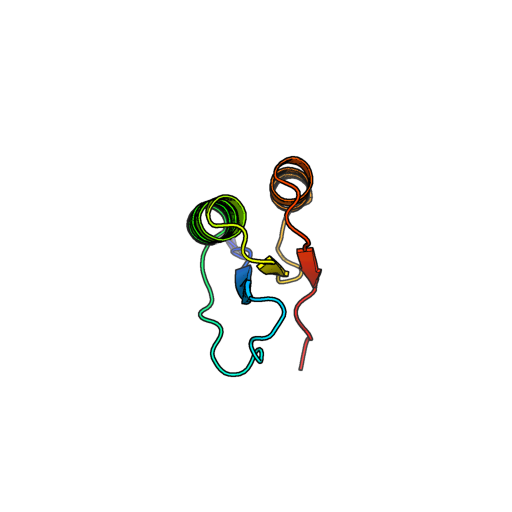O 1
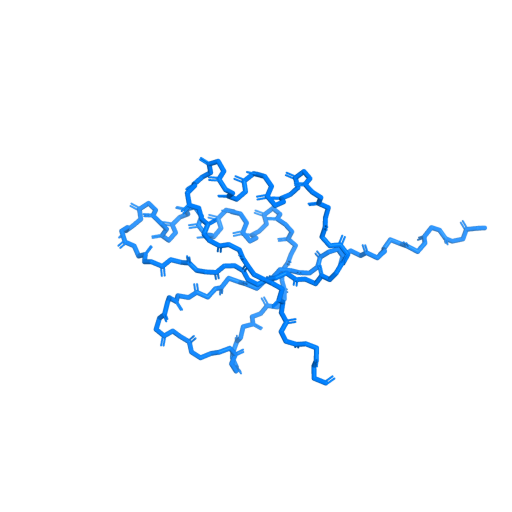ATOM 536 N N . LEU A 1 69 ? 4.982 -7.297 -3.857 1.00 87.44 69 LEU A N 1
ATOM 537 C CA . LEU A 1 69 ? 5.980 -6.943 -4.857 1.00 87.44 69 LEU A CA 1
ATOM 538 C C . LEU A 1 69 ? 5.319 -6.910 -6.243 1.00 87.44 69 LEU A C 1
ATOM 540 O O . LEU A 1 69 ? 4.620 -7.853 -6.620 1.00 87.44 69 LEU A O 1
ATOM 544 N N . ALA A 1 70 ? 5.534 -5.828 -6.989 1.00 85.56 70 ALA A N 1
ATOM 545 C CA . ALA A 1 70 ? 5.069 -5.720 -8.364 1.00 85.56 70 ALA A CA 1
ATOM 546 C C . ALA A 1 70 ? 5.695 -6.841 -9.218 1.00 85.56 70 ALA A C 1
ATOM 548 O O . ALA A 1 70 ? 6.879 -7.150 -9.038 1.00 85.56 70 ALA A O 1
ATOM 549 N N . PRO A 1 71 ? 4.937 -7.467 -10.139 1.00 76.81 71 PRO A N 1
ATOM 550 C CA . PRO A 1 71 ? 5.492 -8.478 -11.027 1.00 76.81 71 PRO A CA 1
ATOM 551 C C . PRO A 1 71 ? 6.601 -7.849 -11.876 1.00 76.81 71 PRO A C 1
ATOM 553 O O . PRO A 1 71 ? 6.360 -6.913 -12.637 1.00 76.81 71 PRO A O 1
ATOM 556 N N . GLN A 1 72 ? 7.820 -8.361 -11.721 1.00 63.94 72 GLN A N 1
ATOM 557 C CA . GLN A 1 72 ? 8.949 -8.000 -12.570 1.00 63.94 72 GLN A CA 1
ATOM 558 C C . GLN A 1 72 ? 8.765 -8.741 -13.896 1.00 63.94 72 GLN A C 1
ATOM 560 O O . GLN A 1 72 ? 8.983 -9.951 -13.958 1.00 63.94 72 GLN A O 1
ATOM 565 N N . GLY A 1 73 ? 8.217 -8.044 -14.894 1.00 51.34 73 GLY A N 1
ATOM 566 C CA . GLY A 1 73 ? 8.058 -8.557 -16.258 1.00 51.34 73 GLY A CA 1
ATOM 567 C C . GLY A 1 73 ? 9.390 -8.760 -16.961 1.00 51.34 73 GLY A C 1
ATOM 568 O O . GLY A 1 73 ? 10.314 -7.955 -16.707 1.00 51.34 73 GLY A O 1
#

Foldseek 3Di:
DPPPCPFKWKWKDFPPGDPPPTDTDHLVVNLVVQLVCVVVVTQIEMEIAPSDDPVSVVSCVVSVHHYDHDDPD

Sequence (73 aa):
MTTDIRNATFYVLEQDDPFTGAIPVSFEEAFKEAEKLTANGRAVHVLYTEEATQTQLTRFAEAGIRTSLAPQG

Nearest PDB structures (foldseek):
  5xcn-assembly1_X  TM=8.537E-01  e=2.489E+00  Haemophilus influenzae Rd KW20
  6zuj-assembly1_CCC  TM=6.703E-01  e=2.658E+00  Homo sapiens
  7f00-assembly1_B-2  TM=5.322E-01  e=3.239E+00  Streptococcus pneumoniae
  2hn1-assembly1_A-2  TM=4.189E-01  e=5.485E+00  Archaeoglobus fulgidus

Radius of gyration: 12.26 Å; Cα contacts (8 Å, |Δi|>4): 104; chains: 1; bounding box: 44×19×27 Å